Protein AF-A0A060BZL4-F1 (afdb_monomer)

Foldseek 3Di:
DCVPAVLVVVQCVQAVVVVVPVVPQEDPPCVPVQQVQCPPQNNQSNHDDSRRVSSQDADDGDDDDDDPDDDDDDDDPPCPDDQKDWDKDFDPPDHSRPDRDHPVRIDGPDMDHD

Solvent-accessible surface area (backbone atoms only — not comparable to full-atom values): 7335 Å² total; per-residue (Å²): 87,65,89,82,38,44,49,61,34,52,26,49,71,73,34,53,57,46,67,75,46,62,90,68,69,65,70,82,89,51,88,83,42,59,64,74,57,22,52,94,43,17,55,68,23,42,18,96,43,81,66,32,43,57,57,46,61,62,38,80,59,91,77,79,93,73,63,100,77,74,84,88,84,84,88,64,95,81,68,84,76,73,70,59,50,81,43,68,45,71,43,93,86,69,48,58,62,80,45,73,68,41,75,91,48,46,39,83,76,47,69,53,74,114

Organism: NCBI:txid429168

pLDDT: mean 95.21, std 4.7, range [60.0, 98.31]

Mean predicted aligned error: 3.0 Å

InterPro domains:
  IPR004302 Cellulose/chitin-binding protein, N-terminal [PF03067] (5-107)
  IPR014756 Immunoglobulin E-set [SSF81296] (8-110)

Radius of gyration: 14.96 Å; Cα contacts (8 Å, |Δi|>4): 123; chains: 1; bounding box: 34×31×35 Å

Nearest PDB structures (foldseek):
  5opf-assembly1_A  TM=9.802E-01  e=2.485E-09  Micromonospora aurantiaca ATCC 27029
  5uiz-assembly2_B  TM=9.871E-01  e=5.625E-09  Thermobifida fusca
  6ndq-assembly2_B  TM=9.825E-01  e=7.386E-09  [Kitasatospora] papu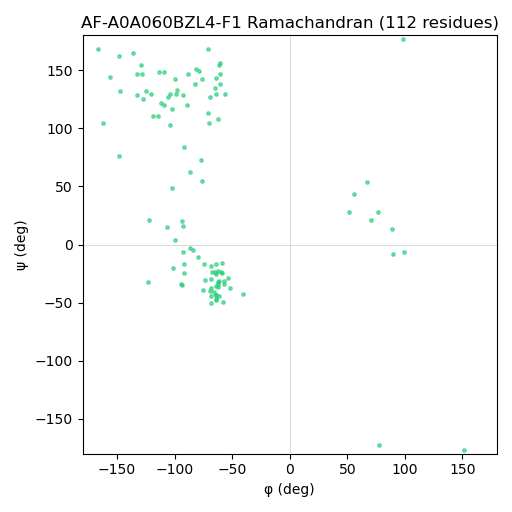losa
  4oy8-assembly1_A  TM=9.808E-01  e=1.790E-08  Streptomyces coelicolor A3(2)

Secondary structure (DSSP, 8-state):
-TTT-HHHHHHHHH-THHHHTTT----S--TT-HHHHTTTT-TTTTSS-STTGGGG--S---PPP--SS-------SS----S--EEEEEPTT--TTTS---GGGEEEEEE---

Sequence (114 aa):
METLDPMCWQAWQANPSTMWNWNGTYIDGVAGDYQGATAGGYICSGGPTVYNAALNSKGLWTAKTVPNTFTVTVHDQALHGADYHHVYVTKQGFDVTQDDVAWENLELVSSTAR

Structure (mmCIF, N/CA/C/O backbone):
data_AF-A0A060BZL4-F1
#
_entry.id   AF-A0A060BZL4-F1
#
loop_
_atom_site.group_PDB
_atom_site.id
_atom_site.type_symbol
_atom_site.label_atom_id
_atom_site.label_alt_id
_atom_site.label_comp_id
_atom_site.label_asym_id
_atom_site.label_entity_id
_atom_site.label_seq_id
_atom_site.pdbx_PDB_ins_code
_atom_site.Cartn_x
_atom_site.Cartn_y
_atom_site.Cartn_z
_atom_site.occupancy
_atom_site.B_iso_or_equiv
_atom_site.auth_seq_id
_atom_site.auth_comp_id
_atom_site.auth_asym_id
_atom_site.auth_atom_id
_atom_site.pdbx_PDB_model_num
ATOM 1 N N . MET A 1 1 ? -11.303 13.198 12.083 1.00 80.81 1 MET A N 1
ATOM 2 C CA . MET A 1 1 ? -10.901 11.882 11.544 1.00 80.81 1 MET A CA 1
ATOM 3 C C . MET A 1 1 ? -10.625 10.886 12.647 1.00 80.81 1 MET A C 1
ATOM 5 O O . MET A 1 1 ? -11.056 9.770 12.473 1.00 80.81 1 MET A O 1
ATOM 9 N N . GLU A 1 2 ? -10.016 11.268 13.772 1.00 91.12 2 GLU A N 1
ATOM 10 C CA . GLU A 1 2 ? -9.650 10.344 14.864 1.00 91.12 2 GLU A CA 1
ATOM 11 C C . GLU A 1 2 ? -10.692 9.261 15.206 1.00 91.12 2 GLU A C 1
ATOM 13 O O . GLU A 1 2 ? -10.334 8.102 15.338 1.00 91.12 2 GLU A O 1
ATOM 18 N N . THR A 1 3 ? -11.983 9.595 15.266 1.00 93.06 3 THR A N 1
ATOM 19 C CA . THR A 1 3 ? -13.051 8.619 15.553 1.00 93.06 3 THR A CA 1
ATOM 20 C C . THR A 1 3 ? -13.685 7.965 14.323 1.00 93.06 3 THR A C 1
ATOM 22 O O . THR A 1 3 ? -14.263 6.891 14.441 1.00 93.06 3 THR A O 1
ATOM 25 N N . LEU A 1 4 ? -13.629 8.614 13.158 1.00 96.00 4 LEU A N 1
ATOM 26 C CA . LEU A 1 4 ? -14.302 8.166 11.928 1.00 96.00 4 LEU A CA 1
ATOM 27 C C . LEU A 1 4 ? -13.385 7.334 11.024 1.00 96.00 4 LEU A C 1
ATOM 29 O O . LEU A 1 4 ? -13.853 6.437 10.338 1.00 96.00 4 LEU A O 1
ATOM 33 N N . ASP A 1 5 ? -12.097 7.663 11.018 1.00 97.69 5 ASP A N 1
ATOM 34 C CA . ASP A 1 5 ? -11.030 6.998 10.277 1.00 97.69 5 ASP A CA 1
ATOM 35 C C . ASP A 1 5 ? -9.723 7.125 11.091 1.00 97.69 5 ASP A C 1
ATOM 37 O O . ASP A 1 5 ? -8.886 8.002 10.824 1.00 97.69 5 ASP A O 1
ATOM 41 N N . PRO A 1 6 ? -9.582 6.326 12.168 1.00 97.00 6 PRO A N 1
ATOM 42 C CA . PRO A 1 6 ? -8.437 6.405 13.074 1.00 97.00 6 PRO A CA 1
ATOM 43 C C . PRO A 1 6 ? -7.113 6.083 12.373 1.00 97.00 6 PRO A C 1
ATOM 45 O O . PRO A 1 6 ? -6.085 6.674 12.707 1.00 97.00 6 PRO A O 1
ATOM 48 N N . MET A 1 7 ? -7.129 5.193 11.374 1.00 98.19 7 MET A N 1
ATOM 49 C CA . MET A 1 7 ? -5.916 4.783 10.666 1.00 98.19 7 MET A CA 1
ATOM 50 C C . MET A 1 7 ? -5.417 5.857 9.698 1.00 98.19 7 MET A C 1
ATOM 52 O O . MET A 1 7 ? -4.216 6.132 9.666 1.00 98.19 7 MET A O 1
ATOM 56 N N . CYS A 1 8 ? -6.311 6.549 8.984 1.00 98.06 8 CYS A N 1
ATOM 57 C CA . CYS A 1 8 ? -5.912 7.745 8.245 1.00 98.06 8 CYS A CA 1
ATOM 58 C C . CYS A 1 8 ? -5.487 8.862 9.201 1.00 98.06 8 CYS A C 1
ATOM 60 O O . CYS A 1 8 ? -4.509 9.557 8.936 1.00 98.06 8 CYS A O 1
ATOM 62 N N . TRP A 1 9 ? -6.193 9.049 10.321 1.00 98.25 9 TRP A N 1
ATOM 63 C CA . TRP A 1 9 ? -5.841 10.084 11.291 1.00 98.25 9 TRP A CA 1
ATOM 64 C C . TRP A 1 9 ? -4.412 9.920 11.818 1.00 98.25 9 TRP A C 1
ATOM 66 O O . TRP A 1 9 ? -3.652 10.887 11.751 1.00 98.25 9 TRP A O 1
ATOM 76 N N . GLN A 1 10 ? -4.017 8.721 12.264 1.00 98.12 10 GLN A N 1
ATOM 77 C CA . GLN A 1 10 ? -2.650 8.494 12.751 1.00 98.12 10 GLN A CA 1
ATOM 78 C C . GLN A 1 10 ? -1.605 8.689 11.645 1.00 98.12 10 GLN A C 1
ATOM 80 O O . GLN A 1 10 ? -0.557 9.271 11.909 1.00 98.12 10 GLN A O 1
ATOM 85 N N . ALA A 1 11 ? -1.914 8.323 10.394 1.00 98.12 11 ALA A N 1
ATOM 86 C CA . ALA A 1 11 ? -1.015 8.564 9.267 1.00 98.12 11 ALA A CA 1
ATOM 87 C C . ALA A 1 11 ? -0.804 10.066 9.014 1.00 98.12 11 ALA A C 1
ATOM 89 O O . ALA A 1 11 ? 0.333 10.516 8.860 1.00 98.12 11 ALA A O 1
ATOM 90 N N . TRP A 1 12 ? -1.879 10.864 9.062 1.00 97.81 12 TRP A N 1
ATOM 91 C CA . TRP A 1 12 ? -1.802 12.328 8.984 1.00 97.81 12 TRP A CA 1
ATOM 92 C C . TRP A 1 12 ? -1.024 12.948 10.142 1.00 97.81 12 TRP A C 1
ATOM 94 O O . TRP A 1 12 ? -0.314 13.924 9.916 1.00 97.81 12 TRP A O 1
ATOM 104 N N . GLN A 1 13 ? -1.138 12.406 11.358 1.00 98.12 13 GLN A N 1
ATOM 105 C CA . GLN A 1 13 ? -0.343 12.879 12.495 1.00 98.12 13 GLN A CA 1
ATOM 106 C C . GLN A 1 13 ? 1.141 12.524 12.351 1.00 98.12 13 GLN A C 1
ATOM 108 O O . GLN A 1 13 ? 1.994 13.344 12.676 1.00 98.12 13 GLN A O 1
ATOM 113 N N . ALA A 1 14 ? 1.451 11.324 11.857 1.00 97.69 14 ALA A N 1
ATOM 114 C CA . ALA A 1 14 ? 2.821 10.850 11.713 1.00 97.69 14 ALA A CA 1
ATOM 115 C C . ALA A 1 14 ? 3.587 11.621 10.631 1.00 97.69 14 ALA A C 1
ATOM 117 O O . ALA A 1 14 ? 4.693 12.100 10.876 1.00 97.69 14 ALA A O 1
ATOM 118 N N . ASN A 1 15 ? 3.004 11.747 9.436 1.00 97.38 15 ASN A N 1
ATOM 119 C CA . ASN A 1 15 ? 3.586 12.515 8.342 1.00 97.38 15 ASN A CA 1
ATOM 120 C C . ASN A 1 15 ? 2.517 12.849 7.284 1.00 97.38 15 ASN A C 1
ATOM 122 O O . ASN A 1 15 ? 2.193 11.987 6.462 1.00 97.38 15 ASN A O 1
ATOM 126 N N . PRO A 1 16 ? 2.028 14.104 7.216 1.00 97.62 16 PRO A N 1
ATOM 127 C CA . PRO A 1 16 ? 1.089 14.555 6.185 1.00 97.62 16 PRO A CA 1
ATOM 128 C C . PRO A 1 16 ? 1.564 14.299 4.751 1.00 97.62 16 PRO A C 1
ATOM 130 O O . PRO A 1 16 ? 0.756 14.116 3.840 1.00 97.62 16 PRO A O 1
ATOM 133 N N . SER A 1 17 ? 2.881 14.273 4.542 1.00 96.56 17 SER A N 1
ATOM 134 C CA . SER A 1 17 ? 3.471 14.066 3.223 1.00 96.56 17 SER A CA 1
ATOM 135 C C . SER A 1 17 ? 3.213 12.655 2.682 1.00 96.56 17 SER A C 1
ATOM 137 O O . SER A 1 17 ? 3.137 12.508 1.471 1.00 96.56 17 SER A O 1
ATOM 139 N N . THR A 1 18 ? 2.961 11.662 3.546 1.00 96.69 18 THR A N 1
ATOM 140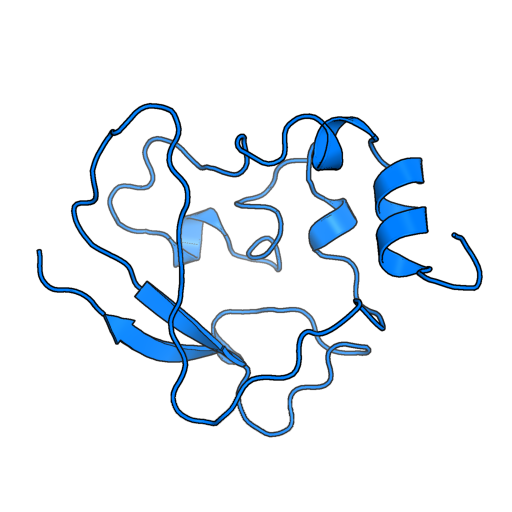 C CA . THR A 1 18 ? 2.480 10.319 3.157 1.00 96.69 18 THR A CA 1
ATOM 141 C C . THR A 1 18 ? 1.239 10.405 2.260 1.00 96.69 18 THR A C 1
ATOM 143 O O . THR A 1 18 ? 1.098 9.647 1.307 1.00 96.69 18 THR A O 1
ATOM 146 N N . MET A 1 19 ? 0.345 11.363 2.532 1.00 98.06 19 MET A N 1
ATOM 147 C CA . MET A 1 19 ? -0.896 11.542 1.775 1.00 98.06 19 MET A CA 1
ATOM 148 C C . MET A 1 19 ? -0.743 12.560 0.645 1.00 98.06 19 MET A C 1
ATOM 150 O O . MET A 1 19 ? -1.348 12.389 -0.410 1.00 98.06 19 MET A O 1
ATOM 154 N N . TRP A 1 20 ? 0.056 13.617 0.829 1.00 97.69 20 TRP A N 1
ATOM 155 C CA . TRP A 1 20 ? 0.302 14.584 -0.248 1.00 97.69 20 TRP A CA 1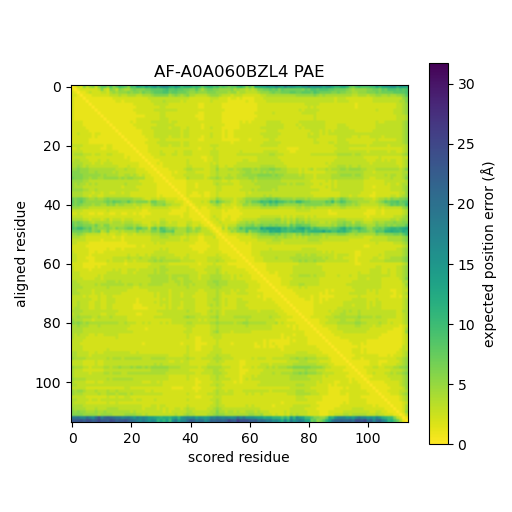
ATOM 156 C C . TRP A 1 20 ? 1.127 13.995 -1.395 1.00 97.69 20 TRP A C 1
ATOM 158 O O . TRP A 1 20 ? 0.843 14.280 -2.555 1.00 97.69 20 TRP A O 1
ATOM 168 N N . ASN A 1 21 ? 2.109 13.153 -1.077 1.00 96.50 21 ASN A N 1
ATOM 169 C CA . ASN A 1 21 ? 2.988 12.468 -2.020 1.00 96.50 21 ASN A CA 1
ATOM 170 C C . ASN A 1 21 ? 2.569 11.001 -2.197 1.00 96.50 21 ASN A C 1
ATOM 172 O O . ASN A 1 21 ? 3.376 10.078 -2.093 1.00 96.50 21 ASN A O 1
ATOM 176 N N . TRP A 1 22 ? 1.277 10.782 -2.433 1.00 96.69 22 TRP A N 1
ATOM 177 C CA . TRP A 1 22 ? 0.692 9.446 -2.575 1.00 96.69 22 TRP A CA 1
ATOM 178 C C . TRP A 1 22 ? 1.307 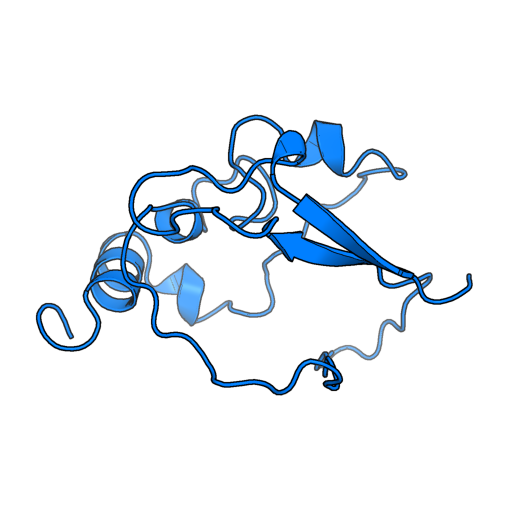8.631 -3.730 1.00 96.69 22 TRP A C 1
ATOM 180 O O . TRP A 1 22 ? 1.270 7.404 -3.693 1.00 96.69 22 TRP A O 1
ATOM 190 N N . ASN A 1 23 ? 1.894 9.285 -4.742 1.00 96.44 23 ASN A N 1
ATOM 191 C CA . ASN A 1 23 ? 2.575 8.637 -5.870 1.00 96.44 23 ASN A CA 1
ATOM 192 C C . ASN A 1 23 ? 4.057 8.304 -5.596 1.00 96.44 23 ASN A C 1
ATOM 194 O O . ASN A 1 23 ? 4.707 7.705 -6.446 1.00 96.44 23 ASN A O 1
ATOM 198 N N . GLY A 1 24 ? 4.595 8.670 -4.428 1.00 94.88 24 GLY A N 1
ATOM 199 C CA . GLY A 1 24 ? 6.007 8.510 -4.068 1.00 94.88 24 GLY A CA 1
ATOM 200 C C . GLY A 1 24 ? 6.356 7.216 -3.325 1.00 94.88 24 GLY A C 1
ATOM 201 O O . GLY A 1 24 ? 7.413 7.148 -2.703 1.00 94.88 24 GLY A O 1
ATOM 202 N N . THR A 1 25 ? 5.484 6.204 -3.336 1.00 95.38 25 THR A N 1
ATOM 203 C CA . THR A 1 25 ? 5.726 4.925 -2.640 1.00 95.38 25 THR A CA 1
ATOM 204 C C . THR A 1 25 ? 6.401 3.928 -3.581 1.00 95.38 25 THR A C 1
ATOM 206 O O . THR A 1 25 ? 5.734 3.115 -4.218 1.00 95.38 25 THR A O 1
ATOM 209 N N . TYR A 1 26 ? 7.727 4.011 -3.697 1.00 94.75 26 TYR A N 1
ATOM 210 C CA . TYR A 1 26 ? 8.535 3.132 -4.547 1.00 94.75 26 TYR A CA 1
ATOM 211 C C . TYR A 1 26 ? 9.935 2.893 -3.955 1.00 94.75 26 TYR A C 1
ATOM 213 O O . TYR A 1 26 ? 10.392 3.638 -3.088 1.00 94.75 26 TYR A O 1
ATOM 221 N N . ILE A 1 27 ? 10.614 1.846 -4.434 1.00 94.44 27 ILE A N 1
ATOM 222 C CA . ILE A 1 27 ? 12.002 1.515 -4.082 1.00 94.44 27 ILE A CA 1
ATOM 223 C C . ILE A 1 27 ? 12.798 1.358 -5.375 1.00 94.44 27 ILE A C 1
ATOM 225 O O . ILE A 1 27 ? 12.444 0.546 -6.232 1.00 94.44 27 ILE A O 1
ATOM 229 N N . ASP A 1 28 ? 13.895 2.098 -5.492 1.00 94.69 28 ASP A N 1
ATOM 230 C CA . ASP A 1 28 ? 14.818 1.972 -6.617 1.00 94.69 28 ASP A CA 1
ATOM 231 C C . ASP A 1 28 ? 15.783 0.794 -6.432 1.00 94.69 28 ASP A C 1
ATOM 233 O O . ASP A 1 28 ? 16.159 0.431 -5.318 1.00 94.69 28 ASP A O 1
ATOM 237 N N . GLY A 1 29 ? 16.237 0.210 -7.544 1.00 94.69 29 GLY A N 1
ATOM 238 C CA . GLY A 1 29 ? 17.361 -0.733 -7.529 1.00 94.69 29 GLY A CA 1
ATOM 239 C C . GLY A 1 29 ? 17.081 -2.094 -6.881 1.00 94.69 29 GLY A C 1
ATOM 240 O O . GLY A 1 29 ? 18.025 -2.787 -6.519 1.00 94.69 29 GLY A O 1
ATOM 241 N N . VAL A 1 30 ? 15.812 -2.507 -6.769 1.00 94.56 30 VAL A N 1
ATOM 242 C CA . VAL A 1 30 ? 15.415 -3.773 -6.115 1.00 94.56 30 VAL A CA 1
ATOM 243 C C . VAL A 1 30 ? 15.931 -5.025 -6.840 1.00 94.56 30 VAL A C 1
ATOM 245 O O . VAL A 1 30 ? 16.061 -6.083 -6.233 1.00 94.56 30 VAL A O 1
ATOM 248 N N . ALA A 1 31 ? 16.221 -4.936 -8.143 1.00 95.06 31 ALA A N 1
ATOM 249 C CA . ALA A 1 31 ? 16.752 -6.044 -8.952 1.00 95.06 31 ALA A CA 1
ATOM 250 C C . ALA A 1 31 ? 15.949 -7.367 -8.850 1.00 95.06 31 ALA A C 1
ATOM 252 O O . ALA A 1 31 ? 16.497 -8.449 -9.048 1.00 95.06 31 ALA A O 1
ATOM 253 N N . GLY A 1 32 ? 14.645 -7.281 -8.563 1.00 92.56 32 GLY A N 1
ATOM 254 C CA . GLY A 1 32 ? 13.745 -8.428 -8.400 1.00 92.56 32 GLY A CA 1
ATOM 255 C C . GLY A 1 32 ? 13.647 -8.994 -6.977 1.00 92.56 32 GLY A C 1
ATOM 256 O O . GLY A 1 32 ? 12.763 -9.810 -6.729 1.00 92.56 32 GLY A O 1
ATOM 257 N N . ASP A 1 33 ? 14.479 -8.551 -6.028 1.00 95.62 33 ASP A N 1
ATOM 258 C CA . ASP A 1 33 ? 14.415 -8.981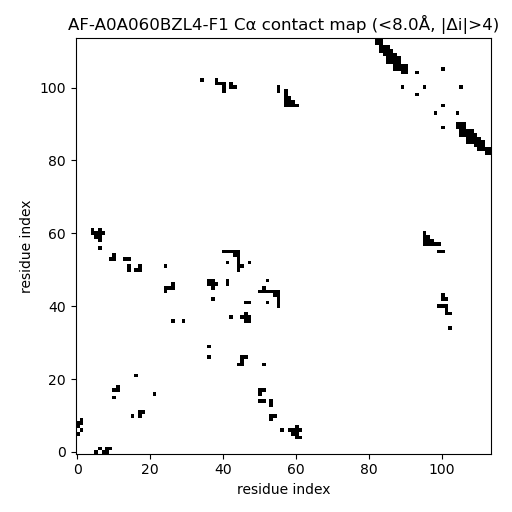 -4.622 1.00 95.62 33 ASP A CA 1
ATOM 259 C C . ASP A 1 33 ? 13.431 -8.131 -3.797 1.00 95.62 33 ASP A C 1
ATOM 261 O O . ASP A 1 33 ? 13.789 -7.423 -2.853 1.00 95.62 33 ASP A O 1
ATOM 265 N N . TYR A 1 34 ? 12.151 -8.180 -4.176 1.00 93.62 34 TYR A N 1
ATOM 266 C CA . TYR A 1 34 ? 11.093 -7.448 -3.469 1.00 93.62 34 TYR A CA 1
ATOM 267 C C . TYR A 1 34 ? 10.938 -7.920 -2.026 1.00 93.62 34 TYR A C 1
ATOM 269 O O . TYR A 1 34 ? 10.648 -7.114 -1.146 1.00 93.62 34 TYR A O 1
ATOM 277 N N . GLN A 1 35 ? 11.151 -9.217 -1.774 1.00 94.50 35 GLN A N 1
ATOM 278 C CA . GLN A 1 35 ? 10.994 -9.772 -0.435 1.00 94.50 35 GLN A CA 1
ATOM 279 C C . GLN A 1 35 ? 12.065 -9.266 0.523 1.00 94.50 35 GLN A C 1
ATOM 281 O O . GLN A 1 35 ? 11.723 -8.858 1.632 1.00 94.50 35 GLN A O 1
ATOM 286 N N . GLY A 1 36 ? 13.327 -9.230 0.086 1.00 95.19 36 GLY A N 1
ATOM 287 C CA . GLY A 1 36 ? 14.415 -8.630 0.847 1.00 95.19 36 GLY A CA 1
ATOM 288 C C . GLY A 1 36 ? 14.223 -7.126 1.041 1.00 9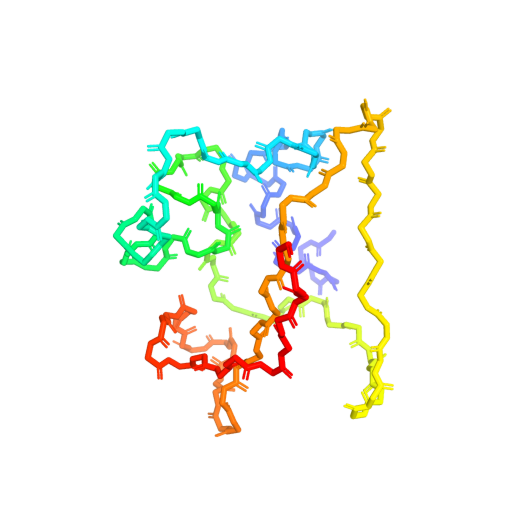5.19 36 GLY A C 1
ATOM 289 O O . GLY A 1 36 ? 14.367 -6.631 2.159 1.00 95.19 36 GLY A O 1
ATOM 290 N N . ALA A 1 37 ? 13.820 -6.405 -0.011 1.00 95.50 37 ALA A N 1
ATOM 291 C CA . ALA A 1 37 ? 13.626 -4.954 0.035 1.00 95.50 37 ALA A CA 1
ATOM 292 C C . ALA A 1 37 ? 12.502 -4.499 0.988 1.00 95.50 37 ALA A C 1
ATOM 294 O O . ALA A 1 37 ? 12.541 -3.372 1.487 1.00 95.50 37 ALA A O 1
ATOM 295 N N . THR A 1 38 ? 11.515 -5.360 1.264 1.00 95.12 38 THR A N 1
ATOM 296 C CA . THR A 1 38 ? 10.372 -5.055 2.145 1.00 95.12 38 THR A CA 1
ATOM 297 C C . THR A 1 38 ? 10.223 -6.017 3.330 1.00 95.12 38 THR A C 1
ATOM 299 O O . THR A 1 38 ? 9.132 -6.139 3.896 1.00 95.12 38 THR A O 1
ATOM 302 N N . ALA A 1 39 ? 11.290 -6.723 3.714 1.00 90.81 39 ALA A N 1
ATOM 303 C CA . ALA A 1 39 ? 11.282 -7.647 4.850 1.00 90.81 39 ALA A CA 1
ATOM 304 C C . ALA A 1 39 ? 10.946 -6.935 6.177 1.00 90.81 39 ALA A C 1
ATOM 306 O O . ALA A 1 39 ? 11.183 -5.744 6.317 1.00 90.81 39 ALA A O 1
ATOM 307 N N . GLY A 1 40 ? 10.434 -7.652 7.184 1.00 84.81 40 GLY A N 1
ATOM 308 C CA . GLY A 1 40 ? 10.232 -7.085 8.530 1.00 84.81 40 GLY A CA 1
ATOM 309 C C . GLY A 1 40 ? 9.024 -6.151 8.685 1.00 84.81 40 GLY A C 1
ATOM 310 O O . GLY A 1 40 ? 9.050 -5.272 9.541 1.00 84.81 40 GLY A O 1
ATOM 311 N N . GLY A 1 41 ? 7.976 -6.335 7.874 1.00 87.94 41 GLY A N 1
ATOM 312 C CA . GLY A 1 41 ? 6.719 -5.581 7.991 1.00 87.94 41 GLY A CA 1
ATOM 313 C C . GLY A 1 41 ? 6.684 -4.269 7.204 1.00 87.94 41 GLY A C 1
ATOM 314 O O . GLY A 1 41 ? 5.781 -3.466 7.401 1.00 87.94 41 GLY A O 1
ATOM 315 N N . TYR A 1 42 ? 7.633 -4.051 6.289 1.00 94.44 42 TYR A N 1
ATOM 316 C CA . TYR A 1 42 ? 7.716 -2.839 5.465 1.00 94.44 42 TYR A CA 1
ATOM 317 C C . TYR A 1 42 ? 7.015 -2.961 4.102 1.00 94.44 42 TYR A C 1
ATOM 319 O O . TYR A 1 42 ? 7.330 -2.218 3.169 1.00 94.44 42 TYR A O 1
ATOM 327 N N . ILE A 1 43 ? 6.087 -3.911 3.953 1.00 95.69 43 ILE A N 1
ATOM 328 C CA . ILE A 1 43 ? 5.360 -4.118 2.693 1.00 95.69 43 ILE A CA 1
ATOM 329 C C . ILE A 1 43 ? 4.503 -2.886 2.366 1.00 95.69 43 ILE A C 1
ATOM 331 O O . ILE A 1 43 ? 4.583 -2.370 1.255 1.00 95.69 43 ILE A O 1
ATOM 335 N N . CYS A 1 44 ? 3.734 -2.369 3.330 1.00 96.38 44 CYS A N 1
ATOM 336 C CA . CYS A 1 44 ? 2.802 -1.261 3.097 1.00 96.38 44 CYS A CA 1
ATOM 337 C C . CYS A 1 44 ? 3.503 0.097 2.925 1.00 96.38 44 CYS A C 1
ATOM 339 O O . CYS A 1 44 ? 3.008 0.951 2.195 1.00 96.38 44 CYS A O 1
ATOM 341 N N . SER A 1 45 ? 4.657 0.307 3.566 1.00 95.81 45 SER A N 1
ATOM 342 C CA . SER A 1 45 ? 5.450 1.535 3.415 1.00 95.81 45 SER A CA 1
ATOM 343 C C . SER A 1 45 ? 6.308 1.577 2.151 1.00 95.81 45 SER A C 1
ATOM 345 O O . SER A 1 45 ? 6.867 2.633 1.850 1.00 95.81 45 SER A O 1
ATOM 347 N N . GLY A 1 46 ? 6.438 0.456 1.432 1.00 92.81 46 GLY A N 1
ATOM 348 C CA . GLY A 1 46 ? 7.369 0.331 0.313 1.00 92.81 46 GLY A CA 1
ATOM 349 C C . GLY A 1 46 ? 8.822 0.380 0.785 1.00 92.81 46 GLY A C 1
ATOM 350 O O . GLY A 1 46 ? 9.595 1.200 0.307 1.00 92.81 46 GLY A O 1
ATOM 351 N N . GLY A 1 47 ? 9.193 -0.475 1.743 1.00 92.06 47 GLY A N 1
ATOM 352 C CA . GLY A 1 47 ? 10.556 -0.573 2.282 1.00 92.06 47 GLY A CA 1
ATOM 353 C C . GLY A 1 47 ? 10.760 0.187 3.601 1.00 92.06 47 GLY A C 1
ATOM 354 O O . GLY A 1 47 ? 9.824 0.827 4.096 1.00 92.06 47 GLY A O 1
ATOM 355 N N . PRO A 1 48 ? 11.959 0.098 4.213 1.00 87.62 48 PRO A N 1
ATOM 356 C CA . PRO A 1 48 ? 12.264 0.614 5.553 1.00 87.62 48 PRO A CA 1
ATOM 357 C C . PRO A 1 48 ? 12.441 2.143 5.562 1.00 87.62 48 PRO A C 1
ATOM 359 O O . PRO A 1 48 ? 13.465 2.680 5.981 1.00 87.62 48 PRO A O 1
ATOM 362 N N . THR A 1 49 ? 11.442 2.863 5.062 1.00 85.19 49 THR A N 1
ATOM 363 C CA . THR A 1 49 ? 11.399 4.322 5.051 1.00 85.19 49 THR A CA 1
ATOM 364 C C . THR A 1 49 ? 10.567 4.839 6.217 1.00 85.19 49 THR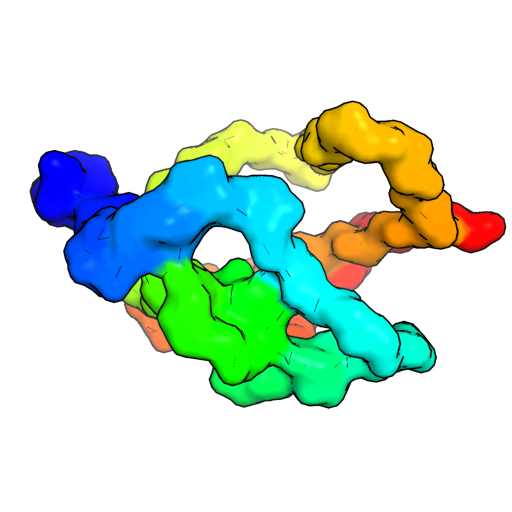 A C 1
ATOM 366 O O . THR A 1 49 ? 9.440 4.401 6.448 1.00 85.19 49 THR A O 1
ATOM 369 N N . VAL A 1 50 ? 11.095 5.834 6.933 1.00 81.75 50 VAL A N 1
ATOM 370 C CA . VAL A 1 50 ? 10.323 6.558 7.956 1.00 81.75 50 VAL A CA 1
ATOM 371 C C . VAL A 1 50 ? 9.210 7.408 7.341 1.00 81.75 50 VAL A C 1
ATOM 373 O O . VAL A 1 50 ? 8.274 7.782 8.038 1.00 81.75 50 VAL A O 1
ATOM 376 N N . TYR A 1 51 ? 9.292 7.700 6.038 1.00 90.44 51 TYR A N 1
ATOM 377 C CA . TYR A 1 51 ? 8.368 8.604 5.362 1.00 90.44 51 TYR A CA 1
ATOM 378 C C . TYR A 1 51 ? 6.935 8.063 5.354 1.00 90.44 51 TYR A C 1
ATOM 380 O O . TYR A 1 51 ? 6.026 8.794 5.729 1.00 90.44 51 TYR A O 1
ATOM 388 N N . ASN A 1 52 ? 6.771 6.782 5.006 1.00 95.69 52 ASN A N 1
ATOM 389 C CA . ASN A 1 52 ? 5.487 6.080 4.915 1.00 95.69 52 ASN A CA 1
ATOM 390 C C . ASN A 1 52 ? 5.274 5.080 6.066 1.00 95.69 52 ASN A C 1
ATOM 392 O O . ASN A 1 52 ? 4.407 4.213 5.977 1.00 95.69 52 ASN A O 1
ATOM 396 N N . ALA A 1 53 ? 6.064 5.149 7.144 1.00 94.81 53 ALA A N 1
ATOM 397 C CA . ALA A 1 53 ? 6.066 4.125 8.196 1.00 94.81 53 ALA A CA 1
ATOM 398 C C . ALA A 1 53 ? 4.686 3.904 8.841 1.00 94.81 53 ALA A C 1
ATOM 400 O O . ALA A 1 53 ? 4.352 2.783 9.218 1.00 94.81 53 ALA A O 1
ATOM 401 N N . ALA A 1 54 ? 3.859 4.952 8.909 1.00 96.56 54 ALA A N 1
ATOM 402 C CA . ALA A 1 54 ? 2.504 4.883 9.449 1.00 96.56 54 ALA A CA 1
ATOM 403 C C . ALA A 1 54 ? 1.555 3.974 8.647 1.00 96.56 54 ALA A C 1
ATOM 405 O O . ALA A 1 54 ? 0.511 3.584 9.169 1.00 96.56 54 ALA A O 1
ATOM 406 N N . LEU A 1 55 ? 1.898 3.627 7.401 1.00 97.12 55 LEU A N 1
ATOM 407 C CA . LEU A 1 55 ? 1.131 2.684 6.581 1.00 97.12 55 LEU A CA 1
ATOM 408 C C . LEU A 1 55 ? 1.320 1.226 7.024 1.00 97.12 55 LEU A C 1
ATOM 410 O O . LEU A 1 55 ? 0.507 0.379 6.673 1.00 97.12 55 LEU A O 1
ATOM 414 N N . ASN A 1 56 ? 2.354 0.930 7.819 1.00 96.12 56 ASN A N 1
ATOM 415 C CA . ASN A 1 56 ? 2.569 -0.406 8.386 1.00 96.12 56 ASN A CA 1
ATOM 416 C C . ASN A 1 56 ? 1.764 -0.637 9.678 1.00 96.12 56 ASN A C 1
ATOM 418 O O . ASN A 1 56 ? 1.797 -1.730 10.235 1.00 96.12 56 ASN A O 1
ATOM 422 N N . SER A 1 57 ? 1.062 0.382 10.186 1.00 95.75 57 SER A N 1
ATOM 423 C CA . SER A 1 57 ? 0.301 0.289 11.432 1.00 95.75 57 SER A CA 1
ATOM 424 C C . SER A 1 57 ? -0.860 -0.698 11.313 1.00 95.75 57 SER A C 1
ATOM 426 O O . SER A 1 57 ? -1.651 -0.641 10.372 1.00 95.75 57 SER A O 1
ATOM 428 N N . LYS A 1 58 ? -1.018 -1.550 12.324 1.00 95.88 58 LYS A N 1
ATOM 429 C CA . LYS A 1 58 ? -2.160 -2.458 12.464 1.00 95.88 58 LYS A CA 1
ATOM 430 C C . LYS A 1 58 ? -3.397 -1.715 12.943 1.00 95.88 58 LYS A C 1
ATOM 432 O O . LYS A 1 58 ? -3.301 -0.829 13.793 1.00 95.88 58 LYS A O 1
ATOM 437 N N . GLY A 1 59 ? -4.558 -2.092 12.421 1.00 95.94 59 GLY A N 1
ATOM 438 C CA . GLY A 1 59 ? -5.831 -1.514 12.831 1.00 95.94 59 GLY A CA 1
ATOM 439 C C . GLY A 1 59 ? -6.882 -1.532 11.731 1.00 95.94 59 GLY A C 1
ATOM 440 O O . GLY A 1 59 ? -6.681 -2.067 10.642 1.00 95.94 59 GLY A O 1
ATOM 441 N N . LEU A 1 60 ? -8.039 -0.946 12.035 1.00 95.12 60 LEU A N 1
ATOM 442 C CA . LEU A 1 60 ? -9.197 -0.923 11.143 1.00 95.12 60 LEU A CA 1
ATOM 443 C C . LEU A 1 60 ? -9.021 0.119 10.031 1.00 95.12 60 LEU A C 1
ATOM 445 O O . LEU A 1 60 ? -9.653 1.174 10.047 1.00 95.12 60 LEU A O 1
ATOM 449 N N . TRP A 1 61 ? -8.142 -0.170 9.070 1.00 97.38 61 TRP A N 1
ATOM 450 C CA . TRP A 1 61 ? -8.045 0.605 7.835 1.00 97.38 61 TRP A CA 1
ATOM 451 C C . TRP A 1 61 ? -9.374 0.555 7.077 1.00 97.38 61 TRP A C 1
ATOM 453 O O . TRP A 1 61 ? -10.002 -0.501 6.966 1.00 97.38 61 TRP A O 1
ATOM 463 N N . THR A 1 62 ? -9.797 1.694 6.527 1.00 96.81 62 THR A N 1
ATOM 464 C CA . THR A 1 62 ? -11.028 1.789 5.736 1.00 96.81 62 THR A CA 1
ATOM 465 C C . THR A 1 62 ? -10.928 0.907 4.486 1.00 96.81 62 THR A C 1
ATOM 467 O O . THR A 1 62 ? -10.198 1.217 3.544 1.00 96.81 62 THR A O 1
ATOM 470 N N . ALA A 1 63 ? -11.671 -0.202 4.466 1.00 96.25 63 ALA A N 1
ATOM 471 C CA . ALA A 1 63 ? -11.642 -1.172 3.376 1.00 96.25 63 ALA A CA 1
ATOM 472 C C . ALA A 1 63 ? -12.638 -0.832 2.257 1.00 96.25 63 ALA A C 1
ATOM 474 O O . ALA A 1 63 ? -13.751 -0.359 2.496 1.00 96.25 63 ALA A O 1
ATOM 475 N N . LYS A 1 64 ? -12.267 -1.157 1.015 1.00 97.00 64 LYS A N 1
ATOM 476 C CA . LYS A 1 64 ? -13.173 -1.141 -0.139 1.00 97.00 64 LYS A CA 1
ATOM 477 C C . LYS A 1 64 ? -13.783 -2.528 -0.335 1.00 97.00 64 LYS A C 1
ATOM 479 O O . LYS A 1 64 ? -13.055 -3.508 -0.454 1.00 97.00 64 LYS A O 1
ATOM 484 N N . THR A 1 65 ? -15.106 -2.613 -0.451 1.00 97.75 65 THR A N 1
ATOM 485 C CA . THR A 1 65 ? -15.775 -3.864 -0.837 1.00 97.75 65 THR A CA 1
ATOM 486 C C . THR A 1 65 ? -15.470 -4.201 -2.296 1.00 97.75 65 THR A C 1
ATOM 488 O O . THR A 1 65 ? -15.689 -3.379 -3.189 1.00 97.75 65 THR A O 1
ATOM 491 N N . VAL A 1 66 ? -14.991 -5.420 -2.542 1.00 97.62 66 VAL A N 1
ATOM 492 C CA . VAL A 1 66 ? -14.719 -5.958 -3.881 1.00 97.62 66 VAL A CA 1
ATOM 493 C C . VAL A 1 66 ? -15.311 -7.367 -4.019 1.00 97.62 66 VAL A C 1
ATOM 495 O O . VAL A 1 66 ? -15.376 -8.094 -3.027 1.00 97.62 66 VAL A O 1
ATOM 498 N N . PRO A 1 67 ? -15.775 -7.771 -5.214 1.00 98.12 67 PRO A N 1
ATOM 499 C CA . PRO A 1 67 ? -16.095 -9.171 -5.500 1.00 98.12 67 PRO A CA 1
ATOM 500 C C . PRO A 1 67 ? -14.817 -10.021 -5.608 1.00 98.12 67 PRO A C 1
ATOM 502 O O . PRO A 1 67 ? -13.727 -9.482 -5.770 1.00 98.12 67 PRO A O 1
ATOM 505 N N . ASN A 1 68 ? -14.952 -11.353 -5.621 1.00 97.25 68 ASN A N 1
ATOM 506 C CA . ASN A 1 68 ? -13.815 -12.282 -5.772 1.00 97.25 68 ASN A CA 1
ATOM 507 C C . ASN A 1 68 ? -13.017 -12.081 -7.074 1.00 97.25 68 ASN A C 1
ATOM 509 O O . ASN A 1 68 ? -11.846 -12.436 -7.147 1.00 97.25 68 ASN A O 1
ATOM 513 N N . THR A 1 69 ? -13.648 -11.524 -8.109 1.00 97.75 69 THR A N 1
ATOM 514 C CA . THR A 1 69 ? -12.995 -11.143 -9.365 1.00 97.75 69 THR A CA 1
ATOM 515 C C . THR A 1 69 ? -13.141 -9.648 -9.554 1.00 97.75 69 THR A C 1
ATOM 517 O O . THR A 1 69 ? -14.240 -9.158 -9.803 1.00 97.75 69 THR A O 1
ATOM 520 N N . PHE A 1 70 ? -12.036 -8.923 -9.448 1.00 97.88 70 PHE A N 1
ATOM 521 C CA . PHE A 1 70 ? -12.015 -7.467 -9.485 1.00 97.88 70 PHE A CA 1
ATOM 522 C C . PHE A 1 70 ? -10.875 -6.952 -10.367 1.00 97.88 70 PHE A C 1
ATOM 524 O O . PHE A 1 70 ? -9.948 -7.684 -10.711 1.00 97.88 70 PHE A O 1
ATOM 531 N N . THR A 1 71 ? -10.947 -5.674 -10.732 1.00 97.94 71 THR A N 1
ATOM 532 C CA . THR A 1 71 ? -9.906 -4.985 -11.502 1.00 97.94 71 THR A CA 1
ATOM 533 C C . THR A 1 71 ? -9.020 -4.171 -10.568 1.00 97.94 71 THR A C 1
ATOM 535 O O . THR A 1 71 ? -9.523 -3.371 -9.777 1.00 97.94 71 THR A O 1
ATOM 538 N N . VAL A 1 72 ? -7.703 -4.344 -10.694 1.00 97.81 72 VAL A N 1
ATOM 539 C CA . VAL A 1 72 ? -6.708 -3.429 -10.125 1.00 97.81 72 VAL A CA 1
ATOM 540 C C . VAL A 1 72 ? -6.419 -2.344 -11.156 1.00 97.81 72 VAL A C 1
ATOM 542 O O . VAL A 1 72 ? -5.985 -2.644 -12.266 1.00 97.81 72 VAL A O 1
ATOM 545 N N . THR A 1 73 ? -6.666 -1.088 -10.790 1.00 97.19 73 THR A N 1
ATOM 546 C CA . THR A 1 73 ? -6.379 0.075 -11.638 1.00 97.19 73 THR A CA 1
ATOM 547 C C . THR A 1 73 ? -5.213 0.847 -11.043 1.00 97.19 73 THR A C 1
ATOM 549 O O . THR A 1 73 ? -5.315 1.338 -9.921 1.00 97.19 73 THR A O 1
ATOM 552 N N . VAL A 1 74 ? -4.131 0.981 -11.807 1.00 96.56 74 VAL A N 1
ATOM 553 C CA . VAL A 1 74 ? -2.968 1.802 -11.452 1.00 96.56 74 VAL A CA 1
ATOM 554 C C . VAL A 1 74 ? -3.019 3.087 -12.273 1.00 96.56 74 VAL A C 1
ATOM 556 O O . VAL A 1 74 ? -3.204 3.041 -13.489 1.00 96.56 74 VAL A O 1
ATOM 559 N N . HIS A 1 75 ? -2.888 4.236 -11.608 1.00 98.00 75 HIS A N 1
ATOM 560 C CA . HIS A 1 75 ? -2.735 5.525 -12.273 1.00 98.00 75 HIS A CA 1
ATOM 561 C C . HIS A 1 75 ? -1.269 5.942 -12.227 1.00 98.00 75 HIS A C 1
ATOM 563 O O . HIS A 1 75 ? -0.728 6.188 -11.153 1.00 98.00 75 HIS A O 1
ATOM 569 N N . ASP A 1 76 ? -0.660 6.042 -13.401 1.00 98.12 76 ASP A N 1
ATOM 570 C CA . ASP A 1 76 ? 0.699 6.528 -13.578 1.00 98.12 76 ASP A CA 1
ATOM 571 C C . ASP A 1 76 ? 0.658 7.839 -14.368 1.00 98.12 76 ASP A C 1
ATOM 573 O O . ASP A 1 76 ? 0.312 7.865 -15.550 1.00 98.12 76 ASP A O 1
ATOM 577 N N . GLN A 1 77 ? 0.989 8.938 -13.691 1.00 98.19 77 GLN A N 1
ATOM 578 C CA . GLN A 1 77 ? 1.013 10.268 -14.295 1.00 98.19 77 GLN A CA 1
ATOM 579 C C . GLN A 1 77 ? 2.137 10.412 -15.332 1.00 98.19 77 GLN A C 1
ATOM 581 O O . GLN A 1 77 ? 2.004 11.194 -16.273 1.00 98.19 77 GLN A O 1
ATOM 586 N N . ALA A 1 78 ? 3.242 9.692 -15.151 1.00 98.31 78 ALA A N 1
ATOM 587 C CA . ALA A 1 78 ? 4.447 9.821 -15.959 1.00 98.31 78 ALA A CA 1
ATOM 588 C C . ALA A 1 78 ? 4.487 8.843 -17.142 1.00 98.31 78 ALA A C 1
ATOM 590 O O . ALA A 1 78 ? 5.353 8.980 -18.006 1.00 98.31 78 ALA A O 1
ATOM 591 N N . LEU A 1 79 ? 3.525 7.917 -17.222 1.00 97.62 79 LEU A N 1
ATOM 592 C CA . LEU A 1 79 ? 3.377 6.956 -18.318 1.00 97.62 79 LEU A CA 1
ATOM 593 C C . LEU A 1 79 ? 4.649 6.118 -18.541 1.00 97.62 79 LEU A C 1
ATOM 595 O O . LEU A 1 79 ? 5.074 5.896 -19.674 1.00 97.62 79 LEU A O 1
ATOM 599 N N . HIS A 1 80 ? 5.253 5.645 -17.456 1.00 97.88 80 HIS A N 1
ATOM 600 C CA . HIS A 1 80 ? 6.433 4.788 -17.445 1.00 97.88 80 HIS A CA 1
ATOM 601 C C . HIS A 1 80 ? 6.202 3.445 -18.147 1.00 97.88 80 HIS A C 1
ATOM 603 O O . HIS A 1 80 ? 7.132 2.882 -18.725 1.00 97.88 80 HIS A O 1
ATOM 609 N N . GLY A 1 81 ? 4.970 2.934 -18.099 1.00 96.38 81 GLY A N 1
ATOM 610 C CA . GLY A 1 81 ? 4.680 1.541 -18.427 1.00 96.38 81 GLY A CA 1
ATOM 611 C C . GLY A 1 81 ? 5.062 0.605 -17.277 1.00 96.38 81 GLY A C 1
ATOM 612 O O . GLY A 1 81 ? 5.392 1.049 -16.179 1.00 96.38 81 GLY A O 1
ATOM 613 N N . ALA A 1 82 ? 4.982 -0.703 -17.510 1.00 96.44 82 ALA A N 1
ATOM 614 C CA . ALA A 1 82 ? 5.334 -1.701 -16.508 1.00 96.44 82 ALA A CA 1
ATOM 615 C C . ALA A 1 82 ? 5.913 -2.947 -17.173 1.00 96.44 82 ALA A C 1
ATOM 617 O O . ALA A 1 82 ? 5.302 -3.484 -18.096 1.00 96.44 82 ALA A O 1
ATOM 618 N N . ASP A 1 83 ? 7.042 -3.431 -16.652 1.00 96.31 83 ASP A N 1
ATOM 619 C CA . ASP A 1 83 ? 7.563 -4.757 -16.990 1.00 96.31 83 ASP A CA 1
ATOM 620 C C . ASP A 1 83 ? 6.560 -5.841 -16.569 1.00 96.31 83 ASP A C 1
ATOM 622 O O . ASP A 1 83 ? 6.322 -6.777 -17.313 1.00 96.31 83 ASP A O 1
ATOM 626 N N . TYR A 1 84 ? 5.979 -5.737 -15.370 1.00 96.31 84 TYR A N 1
ATOM 627 C CA . TYR A 1 84 ? 4.937 -6.639 -14.874 1.00 96.31 84 TYR A 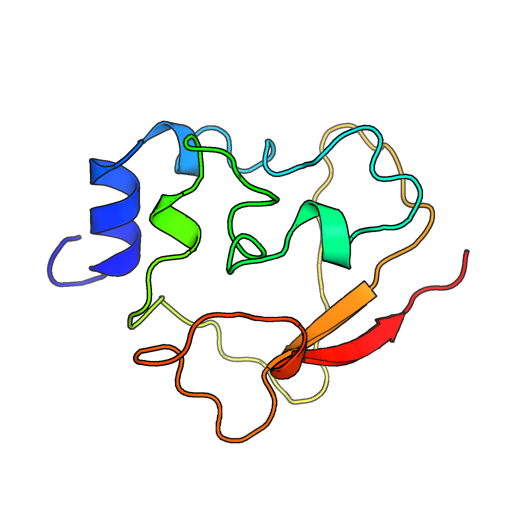CA 1
ATOM 628 C C . TYR A 1 84 ? 4.258 -6.075 -13.621 1.00 96.31 84 TYR A C 1
ATOM 630 O O . TYR A 1 84 ? 4.757 -5.148 -12.986 1.00 96.31 84 TYR A O 1
ATOM 638 N N . HIS A 1 85 ? 3.138 -6.685 -13.233 1.00 97.06 85 HIS A N 1
ATOM 639 C CA . HIS A 1 85 ? 2.480 -6.488 -11.945 1.00 97.06 85 HIS A CA 1
ATOM 640 C C . HIS A 1 85 ? 2.304 -7.829 -11.240 1.00 97.06 85 HIS A C 1
ATOM 642 O O . HIS A 1 85 ? 1.775 -8.772 -11.829 1.00 97.06 85 HIS A O 1
ATOM 648 N N . HIS A 1 86 ? 2.676 -7.888 -9.963 1.00 97.06 86 HIS A N 1
ATOM 649 C CA . HIS A 1 86 ? 2.290 -8.966 -9.057 1.00 97.06 86 HIS A CA 1
ATOM 650 C C . HIS A 1 86 ? 1.217 -8.466 -8.097 1.00 97.06 86 HIS A C 1
ATOM 652 O O . HIS A 1 86 ? 1.397 -7.445 -7.436 1.00 97.06 86 HIS A O 1
ATOM 658 N N . VAL A 1 87 ? 0.104 -9.190 -8.021 1.00 98.00 87 VAL A N 1
ATOM 659 C CA . VAL A 1 87 ? -1.009 -8.873 -7.126 1.00 98.00 87 VAL A CA 1
ATOM 660 C C . VAL A 1 87 ? -1.087 -9.952 -6.064 1.00 98.00 87 VAL A C 1
ATOM 662 O O . VAL A 1 87 ? -1.263 -11.129 -6.384 1.00 98.00 87 VAL A O 1
ATOM 665 N N . TYR A 1 88 ? -0.978 -9.533 -4.807 1.00 97.88 88 TYR A N 1
ATOM 666 C CA . TYR A 1 88 ? -1.084 -10.399 -3.644 1.00 97.88 88 TYR A CA 1
ATOM 667 C C . TYR A 1 88 ? -2.333 -10.061 -2.830 1.00 97.88 88 TYR A C 1
ATOM 669 O O . TYR A 1 88 ? -2.743 -8.902 -2.771 1.00 97.88 88 TYR A O 1
ATOM 677 N N . VAL A 1 89 ? -2.917 -11.067 -2.184 1.00 98.19 89 VAL A N 1
ATOM 678 C CA . VAL A 1 89 ? -4.015 -10.917 -1.216 1.00 98.19 89 VAL A CA 1
ATOM 679 C C . VAL A 1 89 ? -3.629 -11.651 0.064 1.00 98.19 89 VAL A C 1
ATOM 681 O O . VAL A 1 89 ? -2.912 -12.650 0.014 1.00 98.19 89 VAL A O 1
ATOM 684 N N . THR A 1 90 ? -4.053 -11.148 1.222 1.00 97.69 90 THR A N 1
ATOM 685 C CA . THR A 1 90 ? -3.844 -11.845 2.493 1.00 97.69 90 THR A CA 1
ATOM 686 C C . THR A 1 90 ? -4.588 -13.177 2.516 1.00 97.69 90 THR A C 1
ATOM 688 O O . THR A 1 90 ? -5.696 -13.307 1.995 1.00 97.69 90 THR A O 1
ATOM 691 N N . LYS A 1 91 ? -3.974 -14.184 3.137 1.00 98.12 91 LYS A N 1
ATOM 692 C CA . LYS A 1 91 ? -4.577 -15.506 3.323 1.00 98.12 91 LYS A CA 1
ATOM 693 C C . LYS A 1 91 ? -5.861 -15.404 4.142 1.00 98.12 91 LYS A C 1
ATOM 695 O O . LYS A 1 91 ? -5.961 -14.598 5.070 1.00 98.12 91 LYS A O 1
ATOM 700 N N . GLN A 1 92 ? -6.833 -16.265 3.841 1.00 97.75 92 GLN A N 1
ATOM 701 C CA . GLN A 1 92 ? -8.051 -16.361 4.641 1.00 97.75 92 GLN A CA 1
ATOM 702 C C . GLN A 1 92 ? -7.697 -16.646 6.109 1.00 97.75 92 GLN A C 1
ATOM 704 O O . GLN A 1 92 ? -6.951 -17.578 6.399 1.00 97.75 92 GLN A O 1
ATOM 709 N N . GLY A 1 93 ? -8.263 -15.859 7.027 1.00 96.75 93 GLY A N 1
ATOM 710 C CA . GLY A 1 93 ? -7.963 -15.935 8.462 1.00 96.75 93 GLY A CA 1
ATOM 711 C C . GLY A 1 93 ? -6.966 -14.888 8.971 1.00 96.75 93 GLY A C 1
ATOM 712 O O . GLY A 1 93 ? -6.804 -14.797 10.180 1.00 96.75 93 GLY A O 1
ATOM 713 N N . PHE A 1 94 ? -6.355 -14.085 8.091 1.00 96.81 94 PHE A N 1
ATOM 714 C CA . PHE A 1 94 ? -5.543 -12.924 8.478 1.00 96.81 94 PHE A CA 1
ATOM 715 C C . PHE A 1 94 ? -6.384 -11.851 9.190 1.00 96.81 94 PHE A C 1
ATOM 717 O O . PHE A 1 94 ? -7.415 -11.424 8.658 1.00 96.81 94 PHE A O 1
ATOM 724 N N . ASP A 1 95 ? -5.930 -11.377 10.353 1.00 96.06 95 ASP A N 1
ATOM 725 C CA . ASP A 1 95 ? -6.566 -10.293 11.105 1.00 96.06 95 ASP A CA 1
ATOM 726 C C . ASP A 1 95 ? -5.782 -8.983 10.943 1.00 96.06 95 ASP A C 1
ATOM 728 O O . ASP A 1 95 ? -4.777 -8.742 11.607 1.00 96.06 95 ASP A O 1
ATOM 732 N N . VAL A 1 96 ? -6.296 -8.075 10.109 1.00 92.38 96 VAL A N 1
ATOM 733 C CA . VAL A 1 96 ? -5.694 -6.751 9.834 1.00 92.38 96 VAL A CA 1
ATOM 734 C C . VAL A 1 96 ? -5.514 -5.863 11.077 1.00 92.38 96 VAL A C 1
ATOM 736 O O . VAL A 1 96 ? -4.800 -4.859 11.030 1.00 92.38 96 VAL A O 1
ATOM 739 N N . THR A 1 97 ? -6.185 -6.186 12.186 1.00 96.06 97 THR A N 1
ATOM 740 C CA . THR A 1 97 ? -6.093 -5.431 13.440 1.00 96.06 97 THR A CA 1
ATOM 741 C C . THR A 1 97 ? -5.021 -5.960 14.390 1.00 96.06 97 THR A C 1
ATOM 743 O O . THR A 1 97 ? -4.632 -5.231 15.303 1.00 96.06 97 THR A O 1
ATOM 746 N N . GLN A 1 98 ? -4.533 -7.188 14.182 1.00 95.88 98 GLN A N 1
ATOM 747 C CA . GLN A 1 98 ? -3.596 -7.879 15.082 1.00 95.88 98 GLN A CA 1
ATOM 748 C C . GLN A 1 98 ? -2.301 -8.318 14.386 1.00 95.88 98 GLN A C 1
ATOM 750 O O . GLN A 1 98 ? -1.228 -8.285 15.003 1.00 95.88 98 GLN A O 1
ATOM 755 N N . ASP A 1 99 ? -2.388 -8.655 13.102 1.00 94.69 99 ASP A N 1
ATOM 756 C CA . ASP A 1 99 ? -1.311 -9.258 12.328 1.00 94.69 99 ASP A CA 1
ATOM 757 C C . ASP A 1 99 ? -0.579 -8.229 11.466 1.00 94.69 99 ASP A C 1
ATOM 759 O O . ASP A 1 99 ? -1.170 -7.312 10.893 1.00 94.69 99 ASP A O 1
ATOM 763 N N . ASP A 1 100 ? 0.738 -8.394 11.358 1.00 92.94 100 ASP A N 1
ATOM 764 C CA . ASP A 1 100 ? 1.558 -7.594 10.455 1.00 92.94 100 ASP A CA 1
ATOM 765 C C . ASP A 1 100 ? 1.480 -8.175 9.034 1.00 92.94 100 ASP A C 1
ATOM 767 O O . ASP A 1 100 ? 1.526 -9.394 8.825 1.00 92.94 100 ASP A O 1
ATOM 771 N N . VAL A 1 101 ? 1.375 -7.300 8.028 1.00 94.75 101 VAL A N 1
ATOM 772 C CA . VAL A 1 101 ? 1.411 -7.720 6.622 1.00 94.75 101 VAL A CA 1
ATOM 773 C C . VAL A 1 101 ? 2.831 -8.180 6.289 1.00 94.75 101 VAL A C 1
ATOM 775 O O . VAL A 1 101 ? 3.748 -7.374 6.122 1.00 94.75 101 VAL A O 1
ATOM 778 N N . ALA A 1 102 ? 3.002 -9.496 6.191 1.00 93.94 102 ALA A N 1
ATOM 779 C CA . ALA A 1 102 ? 4.260 -10.170 5.894 1.00 93.94 102 ALA A CA 1
ATOM 780 C C . ALA A 1 102 ? 4.081 -11.167 4.742 1.00 93.94 102 ALA A C 1
ATOM 782 O O . ALA A 1 102 ? 2.985 -11.682 4.518 1.00 93.94 102 ALA A O 1
ATOM 783 N N . TRP A 1 103 ? 5.165 -11.467 4.021 1.00 95.69 103 TRP A N 1
ATOM 784 C CA . TRP A 1 103 ? 5.138 -12.339 2.840 1.00 95.69 103 TRP A CA 1
ATOM 785 C C . TRP A 1 103 ? 4.573 -13.735 3.120 1.00 95.69 103 TRP A C 1
ATOM 787 O O . TRP A 1 103 ? 3.876 -14.287 2.272 1.00 95.69 103 TRP A O 1
ATOM 797 N N . GLU A 1 104 ? 4.800 -14.289 4.314 1.00 95.00 104 GLU A N 1
ATOM 798 C CA . GLU A 1 104 ? 4.222 -15.574 4.728 1.00 95.00 104 GLU A CA 1
ATOM 799 C C . GLU A 1 104 ? 2.687 -15.579 4.798 1.00 95.00 104 GLU A C 1
ATOM 801 O O . GLU A 1 104 ? 2.073 -16.639 4.657 1.00 95.00 104 GLU A O 1
ATOM 806 N N . ASN A 1 105 ? 2.068 -14.407 4.950 1.00 95.81 105 ASN A N 1
ATOM 807 C CA . ASN A 1 105 ? 0.625 -14.230 5.090 1.00 95.81 105 ASN A CA 1
ATOM 808 C C . ASN A 1 105 ? -0.047 -13.802 3.776 1.00 95.81 105 ASN A C 1
ATOM 810 O O . ASN A 1 105 ? -1.252 -13.557 3.762 1.00 95.81 105 ASN A O 1
ATOM 814 N N . LEU A 1 106 ? 0.709 -13.728 2.675 1.00 97.25 106 LEU A N 1
ATOM 815 C CA . LEU A 1 106 ? 0.235 -13.313 1.356 1.00 97.25 106 LEU A CA 1
ATOM 816 C C . LEU A 1 106 ? 0.168 -14.489 0.372 1.00 97.25 106 LEU A C 1
ATOM 818 O O . LEU A 1 106 ? 0.975 -15.418 0.412 1.00 97.25 106 LEU A O 1
ATOM 822 N N . GLU A 1 107 ? -0.783 -14.416 -0.553 1.00 98.00 107 GLU A N 1
ATOM 823 C CA . GLU A 1 107 ? -0.929 -15.308 -1.704 1.00 98.00 107 GLU A CA 1
ATOM 824 C C . GLU A 1 107 ? -0.852 -14.499 -2.995 1.00 98.00 107 GLU A C 1
ATOM 826 O O . GLU A 1 107 ? -1.549 -13.497 -3.144 1.00 98.00 107 GLU A O 1
ATOM 831 N N . LEU A 1 108 ? -0.007 -14.931 -3.938 1.00 97.56 108 LEU A N 1
ATOM 832 C CA . LEU A 1 108 ? 0.029 -14.364 -5.286 1.00 97.56 108 LEU A CA 1
ATOM 833 C C . LEU A 1 108 ? -1.233 -14.806 -6.034 1.00 97.56 108 LEU A C 1
ATOM 835 O O . LEU A 1 108 ? -1.379 -15.985 -6.350 1.00 97.56 108 LEU A O 1
ATOM 839 N N . VAL A 1 109 ? -2.120 -13.863 -6.345 1.00 97.94 109 VAL A N 1
ATOM 840 C CA . VAL A 1 109 ? -3.392 -14.144 -7.034 1.00 97.94 109 VAL A CA 1
ATOM 841 C C . VAL A 1 109 ? -3.349 -13.807 -8.523 1.00 97.94 109 VAL A C 1
ATOM 843 O O . VAL A 1 109 ? -4.164 -14.312 -9.291 1.00 97.94 109 VAL A O 1
ATOM 846 N N . SER A 1 110 ? -2.409 -12.959 -8.951 1.00 97.56 110 SER A N 1
ATOM 847 C CA . SER A 1 110 ? -2.208 -12.629 -10.363 1.00 97.56 110 SER A CA 1
ATOM 848 C C . SER A 1 110 ? -0.786 -12.146 -10.627 1.00 97.56 110 SER A C 1
ATOM 850 O O . SER A 1 110 ? -0.210 -11.411 -9.827 1.00 97.56 110 SER A O 1
ATOM 852 N N . SER A 1 111 ? -0.257 -12.505 -11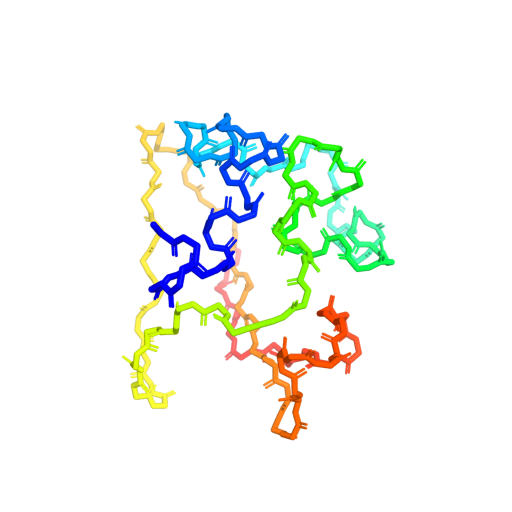.793 1.00 97.00 111 SER A N 1
ATOM 853 C CA . SER A 1 111 ? 0.964 -11.943 -12.365 1.00 97.00 111 SER A CA 1
ATOM 854 C C . SER A 1 111 ? 0.693 -11.603 -13.829 1.00 97.00 111 SER A C 1
ATOM 856 O O . SER A 1 111 ? 0.153 -12.436 -14.561 1.00 97.00 111 SER A O 1
ATOM 858 N N . THR A 1 112 ? 0.995 -10.376 -14.254 1.00 96.06 112 THR A N 1
ATOM 859 C CA . THR A 1 112 ? 0.986 -10.051 -15.687 1.00 96.06 112 THR A CA 1
ATOM 860 C C . THR A 1 112 ? 2.268 -10.567 -16.328 1.00 96.06 112 THR A C 1
ATOM 862 O O . THR A 1 112 ? 3.313 -10.611 -15.684 1.00 96.06 112 THR A O 1
ATOM 865 N N . ALA A 1 113 ? 2.201 -10.941 -17.606 1.00 83.81 113 ALA A N 1
ATOM 866 C CA . ALA A 1 113 ? 3.398 -11.317 -18.349 1.00 83.81 113 ALA A CA 1
ATOM 867 C C . ALA A 1 113 ? 4.396 -10.149 -18.434 1.00 83.81 113 ALA A C 1
ATOM 869 O O . ALA A 1 113 ? 3.987 -8.986 -18.370 1.00 83.81 113 ALA A O 1
ATOM 870 N N . ARG A 1 114 ? 5.672 -10.512 -18.593 1.00 60.00 114 ARG A N 1
ATOM 871 C CA . ARG A 1 114 ? 6.755 -9.617 -19.003 1.00 60.00 114 ARG A CA 1
ATOM 872 C C . ARG A 1 114 ? 6.823 -9.499 -20.520 1.00 60.00 114 ARG A C 1
ATOM 874 O O . ARG A 1 114 ? 6.480 -10.505 -21.184 1.00 60.00 114 ARG A O 1
#